Protein AF-A0A5Z6NAX8-F1 (afdb_monomer)

Radius of gyration: 24.01 Å; Cα contacts (8 Å, |Δi|>4): 65; chains: 1; bounding box: 66×55×48 Å

Foldseek 3Di:
DDDDDDDPPPVPPPPPPVPPDADAAEEEDDDDVPDDDDDDDDDGDDPHDYHYDYDDDPPDDDADDDPDPPDWDWDDDPPDPGIDTRD

Sequence (87 aa):
MKFKSIAKTVFLFALLTSAGFATGKNVNVEFDKGQNSARYSGVIKGYDYDTYNFQARKGQKVHVSISNEGADTYLFGPGISDSVDLS

Secondary structure (DSSP, 8-state):
-------------------------EEE--PPTT-S---------TT---EEE----TT-------S-TTS--EE--TT-SS-EE--

pLDDT: mean 85.38, std 18.46, range [38.94, 98.19]

Organism: Salmonella typhimurium (NCBI:txid90371)

Mean predicted aligned error: 10.41 Å

Solvent-accessible surface area (backbone atoms only — not comparable to full-atom values): 6463 Å² total; per-residue (Å²): 134,91,82,79,87,86,77,92,74,79,81,73,77,70,80,78,71,72,79,76,70,58,77,40,57,80,41,77,65,68,53,57,92,94,53,94,64,72,86,86,84,87,84,71,59,94,78,30,51,71,45,75,48,72,89,81,60,93,87,69,85,85,85,70,87,73,96,48,93,91,57,85,43,75,47,71,53,94,94,50,96,69,69,43,82,57,114

Structure (mmCIF, N/CA/C/O backbone):
data_AF-A0A5Z6NAX8-F1
#
_entry.id   AF-A0A5Z6NAX8-F1
#
loop_
_atom_site.group_PDB
_atom_site.id
_atom_site.type_symbol
_atom_site.label_atom_id
_atom_site.label_alt_id
_atom_site.label_comp_id
_atom_site.label_asym_id
_atom_site.label_entity_id
_atom_site.label_seq_id
_atom_site.pdbx_PDB_ins_code
_atom_site.Cartn_x
_atom_site.Cartn_y
_atom_site.Cartn_z
_atom_s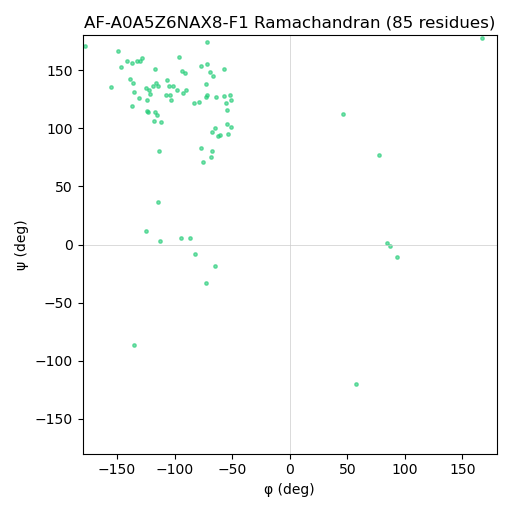ite.occupancy
_atom_site.B_iso_or_equiv
_atom_site.auth_seq_id
_atom_site.auth_comp_id
_atom_site.auth_asym_id
_atom_site.auth_atom_id
_atom_site.pdbx_PDB_model_num
ATOM 1 N N . MET A 1 1 ? 50.731 -43.063 -33.108 1.00 38.94 1 MET A N 1
ATOM 2 C CA . MET A 1 1 ? 51.296 -42.155 -32.085 1.00 38.94 1 MET A CA 1
ATOM 3 C C . MET A 1 1 ? 50.136 -41.580 -31.283 1.00 38.94 1 MET A C 1
ATOM 5 O O . MET A 1 1 ? 49.184 -41.107 -31.886 1.00 38.94 1 MET A O 1
ATOM 9 N N . LYS A 1 2 ? 50.142 -41.754 -29.957 1.00 42.53 2 LYS A N 1
ATOM 10 C CA . LYS A 1 2 ? 49.050 -41.380 -29.044 1.00 42.53 2 LYS A CA 1
ATOM 11 C C . LYS A 1 2 ? 49.097 -39.871 -28.771 1.00 42.53 2 LYS A C 1
ATOM 13 O O . LYS A 1 2 ? 50.093 -39.422 -28.217 1.00 42.53 2 LYS A O 1
ATOM 18 N N . PHE A 1 3 ? 48.023 -39.135 -29.050 1.00 48.44 3 PHE A N 1
ATOM 19 C CA . PHE A 1 3 ? 47.774 -37.833 -28.421 1.00 48.44 3 PHE A CA 1
ATOM 20 C C . PHE A 1 3 ? 46.562 -37.969 -27.502 1.00 48.44 3 PHE A C 1
ATOM 22 O O . PHE A 1 3 ? 45.429 -38.145 -27.938 1.00 48.44 3 PHE A O 1
ATOM 29 N N . LYS A 1 4 ? 46.850 -38.005 -26.200 1.00 46.00 4 LYS A N 1
ATOM 30 C CA . LYS A 1 4 ? 45.863 -38.012 -25.124 1.00 46.00 4 LYS A CA 1
ATOM 31 C C . LYS A 1 4 ? 45.234 -36.619 -25.007 1.00 46.00 4 LYS A C 1
ATOM 33 O O . LYS A 1 4 ? 45.966 -35.642 -24.997 1.00 46.00 4 LYS A O 1
ATOM 38 N N . SER A 1 5 ? 43.912 -36.609 -24.818 1.00 51.56 5 SER A N 1
ATOM 39 C CA . SER A 1 5 ? 43.154 -35.755 -23.889 1.00 51.56 5 SER A CA 1
ATOM 40 C C . SER A 1 5 ? 43.496 -34.265 -23.853 1.00 51.56 5 SER A C 1
ATOM 42 O O . SER A 1 5 ? 44.490 -33.919 -23.237 1.00 51.56 5 SER A O 1
ATOM 44 N N . ILE A 1 6 ? 42.580 -33.401 -24.307 1.00 55.75 6 ILE A N 1
ATOM 45 C CA . ILE A 1 6 ? 42.229 -32.144 -23.620 1.00 55.75 6 ILE A CA 1
ATOM 46 C C . ILE A 1 6 ? 40.797 -31.740 -24.024 1.00 55.75 6 ILE A C 1
ATOM 48 O O . ILE A 1 6 ? 40.436 -31.764 -25.194 1.00 55.75 6 ILE A O 1
ATOM 52 N N . ALA A 1 7 ? 40.029 -31.344 -23.007 1.00 49.66 7 ALA A N 1
ATOM 53 C CA . ALA A 1 7 ? 38.827 -30.511 -23.058 1.00 49.66 7 ALA A CA 1
ATOM 54 C C . ALA A 1 7 ? 37.500 -31.142 -23.521 1.00 49.66 7 ALA A C 1
ATOM 56 O O . ALA A 1 7 ? 36.935 -30.831 -24.566 1.00 49.66 7 ALA A O 1
ATOM 57 N N . LYS A 1 8 ? 36.900 -31.900 -22.593 1.00 51.41 8 LYS A N 1
ATOM 58 C CA . LYS A 1 8 ? 35.471 -31.745 -22.288 1.00 51.41 8 LYS A CA 1
ATOM 59 C C . LYS A 1 8 ? 35.189 -30.257 -22.023 1.00 51.41 8 LYS A C 1
ATOM 61 O O . LYS A 1 8 ? 35.450 -29.796 -20.916 1.00 51.41 8 LYS A O 1
ATOM 66 N N . THR A 1 9 ? 34.629 -29.531 -22.980 1.00 55.12 9 THR A N 1
ATOM 67 C CA . THR A 1 9 ? 34.006 -28.233 -22.691 1.00 55.12 9 THR A CA 1
ATOM 68 C C . THR A 1 9 ? 32.518 -28.374 -22.940 1.00 55.12 9 THR A C 1
ATOM 70 O O . THR A 1 9 ? 31.996 -28.034 -23.996 1.00 55.12 9 THR A O 1
ATOM 73 N N . VAL A 1 10 ? 31.835 -28.944 -21.948 1.00 59.41 10 VAL A N 1
ATOM 74 C CA . VAL A 1 10 ? 30.396 -28.747 -21.793 1.00 59.41 10 VAL A CA 1
ATOM 75 C C . VAL A 1 10 ? 30.236 -27.261 -21.490 1.00 59.41 10 VAL A C 1
ATOM 77 O O . VAL A 1 10 ? 30.505 -26.822 -20.376 1.00 59.41 10 VAL A O 1
ATOM 80 N N . PHE A 1 11 ? 29.870 -26.471 -22.495 1.00 55.50 11 PHE A N 1
ATOM 81 C CA . PHE A 1 11 ? 29.472 -25.081 -22.303 1.00 55.50 11 PHE A CA 1
ATOM 82 C C . PHE A 1 11 ? 28.062 -25.088 -21.700 1.00 55.50 11 PHE A C 1
ATOM 84 O O . PHE A 1 11 ? 27.069 -24.824 -22.372 1.00 55.50 11 PHE A O 1
ATOM 91 N N . LEU A 1 12 ? 27.964 -25.495 -20.431 1.00 52.69 12 LEU A N 1
ATOM 92 C CA . LEU A 1 12 ? 26.753 -25.337 -19.642 1.00 52.69 12 LEU A CA 1
ATOM 93 C C . LEU A 1 12 ? 26.710 -23.868 -19.227 1.00 52.69 12 LEU A C 1
ATOM 95 O O . LEU A 1 12 ? 27.172 -23.495 -18.150 1.00 52.69 12 LEU A O 1
ATOM 99 N N . PHE A 1 13 ? 26.203 -23.022 -20.121 1.00 52.94 13 PHE A N 1
ATOM 100 C CA . PHE A 1 13 ? 25.744 -21.687 -19.763 1.00 52.94 13 PHE A CA 1
ATOM 101 C C . PHE A 1 13 ? 24.507 -21.899 -18.885 1.00 52.94 13 PHE A C 1
ATOM 103 O O . PHE A 1 13 ? 23.373 -21.915 -19.359 1.00 52.94 13 PHE A O 1
ATOM 110 N N . ALA A 1 14 ? 24.736 -22.205 -17.606 1.00 58.94 14 ALA A N 1
ATOM 111 C CA . ALA A 1 14 ? 23.688 -22.149 -16.611 1.00 58.94 14 ALA A CA 1
ATOM 112 C C . ALA A 1 14 ? 23.116 -20.738 -16.716 1.00 58.94 14 ALA A C 1
ATOM 114 O O . ALA A 1 14 ? 23.849 -19.765 -16.527 1.00 58.94 14 ALA A O 1
ATOM 115 N N . LEU A 1 15 ? 21.843 -20.637 -17.104 1.00 55.44 15 LEU A N 1
ATOM 116 C CA . LEU A 1 15 ? 21.083 -19.411 -16.971 1.00 55.44 15 LEU A CA 1
ATOM 117 C C . LEU A 1 15 ? 21.192 -18.994 -15.502 1.00 55.44 15 LEU A C 1
ATOM 119 O O . LEU A 1 15 ? 20.427 -19.450 -14.657 1.00 55.44 15 LEU A O 1
ATOM 123 N N . LEU A 1 16 ? 22.149 -18.121 -15.190 1.00 53.75 16 LEU A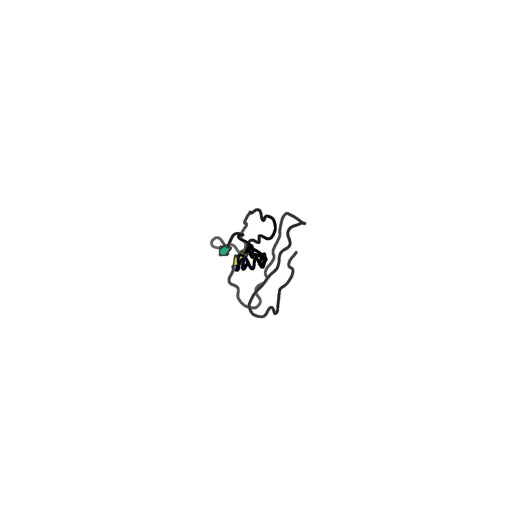 N 1
ATOM 124 C CA . LEU A 1 16 ? 22.036 -17.224 -14.059 1.00 53.75 16 LEU A CA 1
ATOM 125 C C . LEU A 1 16 ? 20.921 -16.252 -14.445 1.00 53.75 16 LEU A C 1
ATOM 127 O O . LEU A 1 16 ? 21.167 -15.116 -14.839 1.00 53.75 16 LEU A O 1
ATOM 131 N N . THR A 1 17 ? 19.674 -16.718 -14.388 1.00 62.78 17 THR A N 1
ATOM 132 C CA . THR A 1 17 ? 18.544 -15.826 -14.183 1.00 62.78 17 THR A CA 1
ATOM 133 C C . THR A 1 17 ? 18.812 -15.170 -12.842 1.00 62.78 17 THR A C 1
ATOM 135 O O . THR A 1 17 ? 18.546 -15.757 -11.794 1.00 62.78 17 THR A O 1
ATOM 138 N N . SER A 1 18 ? 19.427 -13.988 -12.863 1.00 56.09 18 SER A N 1
ATOM 139 C CA . SER A 1 18 ? 19.404 -13.091 -11.722 1.00 56.09 18 SER A CA 1
ATOM 140 C C . SER A 1 18 ? 17.929 -12.892 -11.402 1.00 56.09 18 SER A C 1
ATOM 142 O O . SER A 1 18 ? 17.227 -12.216 -12.155 1.00 56.09 18 SER A O 1
ATOM 144 N N . ALA A 1 19 ? 17.433 -13.550 -10.355 1.00 60.09 19 ALA A N 1
ATOM 145 C CA . ALA A 1 19 ? 16.146 -13.207 -9.789 1.00 60.09 19 ALA A CA 1
ATOM 146 C C . ALA A 1 19 ? 16.307 -11.767 -9.297 1.00 60.09 19 ALA A C 1
ATOM 148 O O . ALA A 1 19 ? 16.890 -11.519 -8.244 1.00 60.09 19 ALA A O 1
ATOM 149 N N . GLY A 1 20 ? 15.935 -10.810 -10.147 1.00 59.50 20 GLY A N 1
ATOM 150 C CA . GLY A 1 20 ? 15.864 -9.413 -9.776 1.00 59.50 20 GLY A CA 1
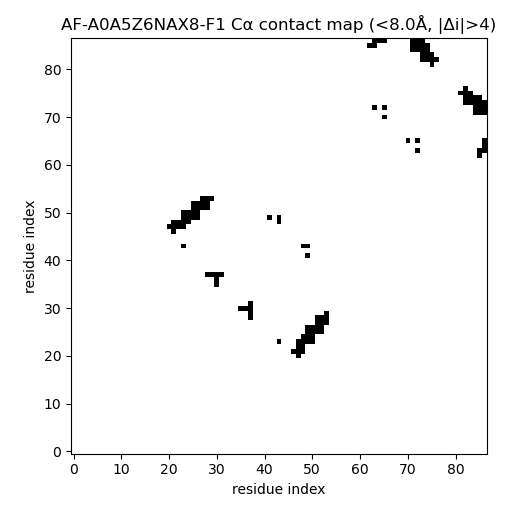ATOM 151 C C . GLY A 1 20 ? 14.725 -9.313 -8.784 1.00 59.50 20 GLY A C 1
ATOM 152 O O . GLY A 1 20 ? 13.564 -9.326 -9.180 1.00 59.50 20 GLY A O 1
ATOM 153 N N . PHE A 1 21 ? 15.049 -9.327 -7.497 1.00 62.62 21 PHE A N 1
ATOM 154 C CA . PHE A 1 21 ? 14.064 -9.028 -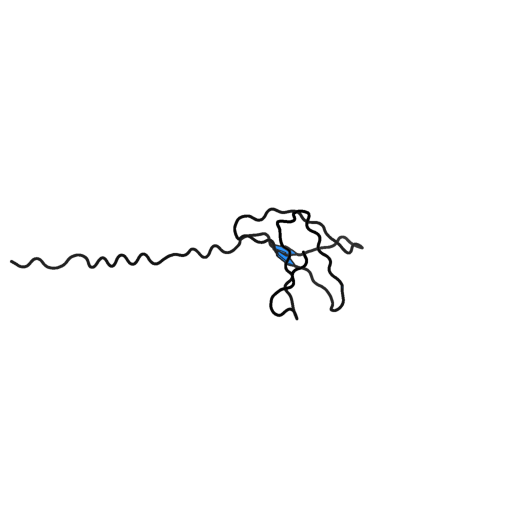6.475 1.00 62.62 21 PHE A CA 1
ATOM 155 C C . PHE A 1 21 ? 13.636 -7.576 -6.675 1.00 62.62 21 PHE A C 1
ATOM 157 O O . PHE A 1 21 ? 14.488 -6.692 -6.768 1.00 62.62 21 PHE A O 1
ATOM 164 N N . ALA A 1 22 ? 12.329 -7.352 -6.773 1.00 73.00 22 ALA A N 1
ATOM 165 C CA . ALA A 1 22 ? 11.751 -6.019 -6.758 1.00 73.00 22 ALA A CA 1
ATOM 166 C C . ALA A 1 22 ? 12.284 -5.254 -5.537 1.00 73.00 22 ALA A C 1
ATOM 168 O O . ALA A 1 22 ? 12.187 -5.733 -4.406 1.00 73.00 22 ALA A O 1
ATOM 169 N N . THR A 1 23 ? 12.879 -4.086 -5.767 1.00 77.00 23 THR A N 1
ATOM 170 C CA . THR A 1 23 ? 13.573 -3.287 -4.747 1.00 77.00 23 THR A CA 1
ATOM 171 C C . THR A 1 23 ? 12.869 -1.954 -4.491 1.00 77.00 23 THR A C 1
ATOM 173 O O . THR A 1 23 ? 13.515 -0.926 -4.276 1.00 77.00 23 THR A O 1
ATOM 176 N N 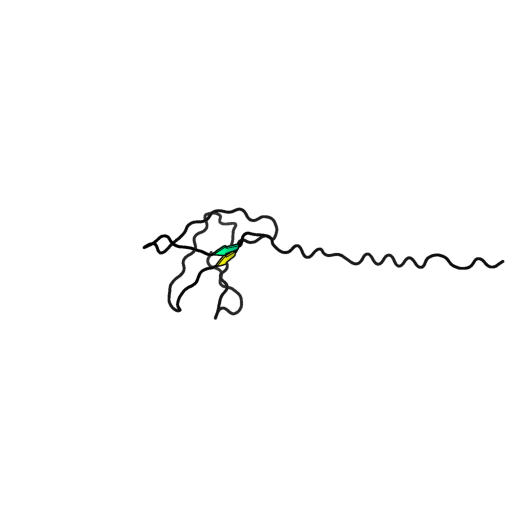. GLY A 1 24 ? 11.536 -1.941 -4.525 1.00 87.00 24 GLY A N 1
ATOM 177 C CA . GLY A 1 24 ? 10.782 -0.742 -4.168 1.00 87.00 24 GLY A CA 1
ATOM 178 C C . GLY A 1 24 ? 10.815 -0.458 -2.665 1.00 87.00 24 GLY A C 1
ATOM 179 O O . GLY A 1 24 ? 11.378 -1.207 -1.859 1.00 87.00 24 GLY A O 1
ATOM 180 N N . LYS A 1 25 ? 10.248 0.680 -2.269 1.00 94.44 25 LYS A N 1
ATOM 181 C CA . LYS A 1 25 ? 10.310 1.132 -0.875 1.00 94.44 25 LYS A CA 1
ATOM 182 C C . LYS A 1 25 ? 9.425 0.276 0.029 1.00 94.44 25 LYS A C 1
ATOM 184 O O . LYS A 1 25 ? 8.407 -0.262 -0.397 1.00 94.44 25 LYS A O 1
ATOM 189 N N . ASN A 1 26 ? 9.767 0.233 1.310 1.00 96.38 26 ASN A N 1
ATOM 190 C CA . ASN A 1 26 ? 8.939 -0.374 2.343 1.00 96.38 26 ASN A CA 1
ATOM 191 C C . ASN A 1 26 ? 8.659 0.673 3.424 1.00 96.38 26 ASN A C 1
ATOM 193 O O . ASN A 1 26 ? 9.582 1.163 4.072 1.00 96.38 26 ASN A O 1
ATOM 197 N N . VAL A 1 27 ? 7.396 1.072 3.553 1.00 97.75 27 VAL A N 1
ATOM 198 C CA . VAL A 1 27 ? 6.959 2.175 4.411 1.00 97.75 27 VAL A CA 1
ATOM 199 C C . VAL A 1 27 ? 5.954 1.646 5.417 1.00 97.75 27 VAL A C 1
ATOM 201 O O . VAL A 1 27 ? 4.967 1.020 5.042 1.00 97.75 27 VAL A O 1
ATOM 204 N N . ASN A 1 28 ? 6.169 1.942 6.695 1.00 98.19 28 ASN A N 1
ATOM 205 C CA . ASN A 1 28 ? 5.121 1.811 7.699 1.00 98.19 28 ASN A CA 1
ATOM 206 C C . ASN A 1 28 ? 4.268 3.077 7.658 1.00 98.19 28 ASN A C 1
ATOM 208 O O . ASN A 1 28 ? 4.784 4.184 7.799 1.00 98.19 28 ASN A O 1
ATOM 212 N N . VAL A 1 29 ? 2.975 2.910 7.408 1.00 98.06 29 VAL A N 1
ATOM 213 C CA . VAL A 1 29 ? 2.031 4.017 7.324 1.00 98.06 29 VAL A CA 1
ATOM 214 C C . VAL A 1 29 ? 1.780 4.561 8.720 1.00 98.06 29 VAL A C 1
ATOM 216 O O . VAL A 1 29 ? 1.388 3.830 9.629 1.00 98.06 29 VAL A O 1
ATOM 219 N N . GLU A 1 30 ? 1.955 5.867 8.855 1.00 97.38 30 GLU A N 1
ATOM 220 C CA . GLU A 1 30 ? 1.688 6.612 10.076 1.00 97.38 30 GLU A CA 1
ATOM 221 C C . GLU A 1 30 ? 0.716 7.741 9.756 1.00 97.38 30 GLU A C 1
ATOM 223 O O . GLU A 1 30 ? 0.862 8.442 8.754 1.00 97.38 30 GLU A O 1
ATOM 228 N N . PHE A 1 31 ? -0.296 7.901 10.606 1.00 97.12 31 PHE A N 1
ATOM 229 C CA . PHE A 1 31 ? -1.223 9.020 10.531 1.00 97.12 31 PHE A CA 1
ATOM 230 C C . PHE A 1 31 ? -0.849 10.045 11.589 1.00 97.12 31 PHE A C 1
ATOM 232 O O . PHE A 1 31 ? -0.613 9.693 12.749 1.00 97.12 31 PHE A O 1
ATOM 239 N N . ASP A 1 32 ? -0.866 11.317 11.201 1.00 96.69 32 ASP A N 1
ATOM 240 C CA . ASP A 1 32 ? -0.742 12.407 12.157 1.00 96.69 32 ASP A CA 1
ATOM 241 C C . ASP A 1 32 ? -1.838 12.309 13.223 1.00 96.69 32 ASP A C 1
ATOM 243 O O . ASP A 1 32 ? -2.947 11.814 12.990 1.00 96.69 32 ASP A O 1
ATOM 247 N N . LYS A 1 33 ? -1.542 12.799 14.429 1.00 96.44 33 LYS A N 1
ATOM 248 C CA . LYS A 1 33 ? -2.466 12.702 15.562 1.00 96.44 33 LYS A CA 1
ATOM 249 C C . LYS A 1 33 ? -3.829 13.316 15.212 1.00 96.44 33 LYS A C 1
ATOM 251 O O . LYS A 1 33 ? -3.933 14.505 14.927 1.00 96.44 33 LYS A O 1
ATOM 256 N N . GLY A 1 34 ? -4.879 12.499 15.310 1.00 96.62 34 GLY A N 1
ATOM 257 C CA . GLY A 1 34 ? -6.258 12.898 15.008 1.00 96.62 34 GLY A CA 1
ATOM 258 C C . GLY A 1 34 ? -6.660 12.756 13.536 1.00 96.62 34 GLY A C 1
ATOM 259 O O . GLY A 1 34 ? -7.816 13.016 13.217 1.00 96.62 34 GLY A O 1
ATOM 260 N N . GLN A 1 35 ? -5.750 12.320 12.662 1.00 97.81 35 GLN A N 1
ATOM 261 C CA . GLN A 1 35 ? -6.027 12.037 11.255 1.00 97.81 35 GLN A CA 1
ATOM 262 C C . GLN A 1 35 ? -6.308 10.547 11.024 1.00 97.81 35 GLN A C 1
ATOM 264 O O . GLN A 1 35 ? -5.971 9.685 11.837 1.00 97.81 35 GLN A O 1
ATOM 269 N N . ASN A 1 36 ? -6.943 10.245 9.892 1.00 97.31 36 ASN A N 1
ATOM 270 C CA . ASN A 1 36 ? -7.297 8.890 9.454 1.00 97.31 36 ASN A CA 1
ATOM 271 C C . ASN A 1 36 ? -6.761 8.556 8.050 1.00 97.31 36 ASN A C 1
ATOM 273 O O . ASN A 1 36 ? -7.172 7.563 7.453 1.00 97.31 36 ASN A O 1
ATOM 277 N N . SER A 1 37 ? -5.873 9.398 7.522 1.00 97.50 37 SER A N 1
ATOM 278 C CA . SER A 1 37 ? -5.267 9.259 6.203 1.00 97.50 37 SER A CA 1
ATOM 279 C C . SER A 1 37 ? -3.841 9.793 6.222 1.00 97.50 37 SER A C 1
ATOM 281 O O . SER A 1 37 ? -3.540 10.723 6.970 1.00 97.50 37 SER A O 1
ATOM 283 N N . ALA A 1 38 ? -2.997 9.258 5.346 1.00 97.81 38 ALA A N 1
ATOM 284 C CA . ALA A 1 38 ? -1.673 9.786 5.044 1.00 97.81 38 ALA A CA 1
ATOM 285 C C . ALA A 1 38 ? -1.480 9.850 3.531 1.00 97.81 38 ALA A C 1
ATOM 287 O O . ALA A 1 38 ? -2.147 9.142 2.774 1.00 97.81 38 ALA A O 1
ATOM 288 N N . ARG A 1 39 ? -0.552 10.703 3.096 1.00 98.06 39 ARG A N 1
ATOM 289 C CA . ARG A 1 39 ? -0.202 10.866 1.688 1.00 98.06 39 ARG A CA 1
ATOM 290 C C . ARG A 1 39 ? 1.276 10.588 1.490 1.00 98.06 39 ARG A C 1
ATOM 292 O O . ARG A 1 39 ? 2.117 11.140 2.191 1.00 98.06 39 ARG A O 1
ATOM 299 N N . TYR A 1 40 ? 1.572 9.793 0.473 1.00 97.56 40 TYR A N 1
ATOM 300 C CA . TYR A 1 40 ? 2.929 9.460 0.071 1.00 97.56 40 TYR A CA 1
ATOM 301 C C . TYR A 1 40 ? 3.111 9.721 -1.421 1.00 97.56 40 TYR A C 1
ATOM 303 O O . TYR A 1 40 ? 2.144 9.817 -2.177 1.00 97.56 40 TYR A O 1
ATOM 311 N N . SER A 1 41 ? 4.365 9.846 -1.843 1.00 96.56 41 SER A N 1
ATOM 312 C CA . SER A 1 41 ? 4.751 9.905 -3.251 1.00 96.56 41 SER A CA 1
ATOM 313 C C . SER A 1 41 ? 5.879 8.910 -3.521 1.00 96.56 41 SER A C 1
ATOM 315 O O . SER A 1 41 ? 6.556 8.437 -2.602 1.00 96.56 41 SER A O 1
ATOM 317 N N . GLY A 1 42 ? 6.041 8.517 -4.778 1.00 94.75 42 GLY A N 1
ATOM 318 C CA . GLY A 1 42 ? 7.067 7.569 -5.192 1.00 94.75 42 GLY A CA 1
ATOM 319 C C . GLY A 1 42 ? 7.053 7.334 -6.689 1.00 94.75 42 GLY A C 1
ATOM 320 O O . GLY A 1 42 ? 6.147 7.782 -7.388 1.00 94.75 42 GLY A O 1
ATOM 321 N N . VAL A 1 43 ? 8.079 6.629 -7.157 1.00 95.00 43 VAL A N 1
ATOM 322 C CA . VAL A 1 43 ? 8.223 6.189 -8.542 1.00 95.00 43 VAL A CA 1
ATOM 323 C C . VAL A 1 43 ? 8.720 4.752 -8.505 1.00 95.00 43 VAL A C 1
ATOM 325 O O . VAL A 1 43 ? 9.809 4.500 -7.994 1.00 95.00 43 VAL A O 1
ATOM 328 N N . ILE A 1 44 ? 7.936 3.839 -9.067 1.00 93.88 44 ILE A N 1
ATOM 329 C CA . ILE A 1 44 ? 8.329 2.446 -9.295 1.00 93.88 44 ILE A CA 1
ATOM 330 C C . ILE A 1 44 ? 8.903 2.300 -10.710 1.00 93.88 44 ILE A C 1
ATOM 332 O O . ILE A 1 44 ? 8.538 3.059 -11.613 1.00 93.88 44 ILE A O 1
ATOM 336 N N . LYS A 1 45 ? 9.839 1.369 -10.916 1.00 93.38 45 LYS A N 1
ATOM 337 C CA . LYS A 1 45 ? 10.497 1.139 -12.212 1.00 93.38 45 LYS A CA 1
ATOM 338 C C . LYS A 1 45 ? 10.588 -0.351 -12.511 1.00 93.38 45 LYS A C 1
ATOM 340 O O . LYS A 1 45 ? 10.952 -1.137 -11.646 1.00 93.38 45 LYS A O 1
ATOM 345 N N . GLY A 1 46 ? 10.346 -0.730 -13.765 1.00 92.19 46 GLY A N 1
ATOM 346 C CA . GLY A 1 46 ? 10.444 -2.128 -14.183 1.00 92.19 46 GLY A CA 1
ATOM 347 C C . GLY A 1 46 ? 9.516 -3.020 -13.358 1.00 92.19 46 GLY A C 1
ATOM 348 O O . GLY A 1 46 ? 8.311 -2.805 -13.365 1.00 92.19 46 GLY A O 1
ATOM 349 N N . TYR A 1 47 ? 10.094 -3.993 -12.653 1.00 91.38 47 TYR A N 1
ATOM 350 C CA . TYR A 1 47 ? 9.369 -4.941 -11.799 1.00 91.38 47 TYR A CA 1
ATOM 351 C C . TYR A 1 47 ? 9.308 -4.520 -10.321 1.00 91.38 47 TYR A C 1
ATOM 353 O O . TYR A 1 47 ? 8.840 -5.295 -9.488 1.00 91.38 47 TYR A O 1
ATOM 361 N N . ASP A 1 48 ? 9.801 -3.328 -9.976 1.00 94.62 48 ASP A N 1
ATOM 362 C CA . ASP A 1 48 ? 9.761 -2.838 -8.600 1.00 94.62 48 ASP A CA 1
ATOM 363 C C . ASP A 1 48 ? 8.331 -2.520 -8.155 1.00 94.62 48 ASP A C 1
ATOM 365 O O . ASP A 1 48 ? 7.507 -2.045 -8.937 1.00 94.62 48 ASP A O 1
ATOM 369 N N . TYR A 1 49 ? 8.066 -2.709 -6.863 1.00 95.44 49 TYR A N 1
ATOM 370 C CA . TYR A 1 49 ? 6.824 -2.298 -6.221 1.00 95.44 49 TYR A CA 1
ATOM 371 C C . TYR A 1 49 ? 7.098 -1.689 -4.848 1.00 95.44 49 TYR A C 1
ATOM 373 O O . TYR A 1 49 ? 7.953 -2.154 -4.093 1.00 95.44 49 TYR A O 1
ATOM 381 N N . ASP A 1 50 ? 6.335 -0.656 -4.514 1.00 97.25 50 ASP A N 1
ATOM 382 C CA . ASP A 1 50 ? 6.377 -0.013 -3.207 1.00 97.25 50 ASP A CA 1
ATOM 383 C C . ASP A 1 50 ? 5.376 -0.692 -2.260 1.00 97.25 50 ASP A C 1
ATOM 385 O O . ASP A 1 50 ? 4.216 -0.893 -2.610 1.00 97.25 50 ASP A O 1
ATOM 389 N N . THR A 1 51 ? 5.802 -1.014 -1.040 1.00 97.44 51 THR A N 1
ATOM 390 C CA . THR A 1 51 ? 4.950 -1.615 -0.003 1.00 97.44 51 THR A CA 1
ATOM 391 C C . THR A 1 51 ? 4.637 -0.601 1.090 1.00 97.44 51 THR A C 1
ATOM 393 O O . THR A 1 51 ? 5.548 -0.013 1.675 1.00 97.44 51 THR A O 1
ATOM 396 N N . TYR A 1 52 ? 3.352 -0.441 1.409 1.00 97.94 52 TYR A N 1
ATOM 397 C CA . TYR A 1 52 ? 2.868 0.410 2.495 1.00 97.94 52 TYR A CA 1
ATOM 398 C C . TYR A 1 52 ? 2.129 -0.434 3.534 1.00 97.94 52 TYR A C 1
ATOM 400 O O . TYR A 1 52 ? 1.010 -0.887 3.306 1.00 97.94 52 TYR A O 1
ATOM 408 N N . ASN A 1 53 ? 2.763 -0.651 4.681 1.00 98.06 53 ASN A N 1
ATOM 409 C CA . ASN A 1 53 ? 2.256 -1.501 5.749 1.00 98.06 53 ASN A CA 1
ATOM 410 C C . ASN A 1 53 ? 1.462 -0.675 6.758 1.00 98.06 53 ASN A C 1
ATOM 412 O O . ASN A 1 53 ? 1.958 0.324 7.272 1.00 98.06 53 ASN A O 1
ATOM 416 N N . PHE A 1 54 ? 0.254 -1.112 7.098 1.00 97.88 54 PHE A N 1
ATOM 417 C CA . PHE A 1 54 ? -0.562 -0.487 8.136 1.00 97.88 54 PHE A CA 1
ATOM 418 C C . PHE A 1 54 ? -1.216 -1.551 9.012 1.00 97.88 54 PHE A C 1
ATOM 420 O O . PHE A 1 54 ? -1.420 -2.691 8.597 1.00 97.88 54 PHE A O 1
ATOM 427 N N . GLN A 1 55 ? -1.566 -1.169 10.238 1.00 96.94 55 GLN A N 1
ATOM 428 C CA . GLN A 1 55 ? -2.352 -2.010 11.133 1.00 96.94 55 GLN A CA 1
ATOM 429 C C . GLN A 1 55 ? -3.782 -1.489 11.207 1.00 96.94 55 GLN A C 1
ATOM 431 O O . GLN A 1 55 ? -4.018 -0.291 11.355 1.00 96.94 55 GLN A O 1
ATOM 436 N N . ALA A 1 56 ? -4.739 -2.407 11.141 1.00 97.06 56 ALA A N 1
ATOM 437 C CA . ALA A 1 56 ? -6.155 -2.107 11.260 1.00 97.06 56 ALA A CA 1
ATOM 438 C C . ALA A 1 56 ? -6.868 -3.205 12.053 1.00 97.06 56 ALA A C 1
ATOM 440 O O . ALA A 1 56 ? -6.410 -4.343 12.160 1.00 97.06 56 ALA A O 1
ATOM 441 N N . ARG A 1 57 ? -8.023 -2.860 12.611 1.00 97.50 57 ARG A N 1
ATOM 442 C CA . ARG A 1 57 ? -8.961 -3.786 13.242 1.00 97.50 57 ARG A CA 1
ATOM 443 C C . ARG A 1 57 ? -9.959 -4.282 12.204 1.00 97.50 57 ARG A C 1
ATOM 445 O O . ARG A 1 57 ? -10.374 -3.538 11.313 1.00 97.50 57 ARG A O 1
ATOM 452 N N . LYS A 1 58 ? -10.414 -5.525 12.371 1.00 97.25 58 LYS A N 1
ATOM 453 C CA . LYS A 1 58 ? -11.478 -6.108 11.545 1.00 97.25 58 LYS A CA 1
ATOM 454 C C . LYS A 1 58 ? -12.702 -5.181 11.514 1.00 97.25 58 LYS A C 1
ATOM 456 O O . LYS A 1 58 ? -13.191 -4.770 12.563 1.00 97.25 58 LYS A O 1
ATOM 461 N N . GLY A 1 59 ? -13.191 -4.879 10.311 1.00 96.81 59 GLY A N 1
ATOM 462 C CA . GLY A 1 59 ? -14.349 -4.009 10.079 1.00 96.81 59 GLY A CA 1
ATOM 463 C C . GLY A 1 59 ? -14.018 -2.531 9.843 1.00 96.81 59 GLY A C 1
ATOM 464 O O . GLY A 1 59 ? -14.900 -1.790 9.410 1.00 96.81 59 GLY A O 1
ATOM 465 N N . GLN A 1 60 ? -12.775 -2.088 10.067 1.00 98.00 60 GLN A N 1
ATOM 466 C CA . GLN A 1 60 ? -12.340 -0.774 9.586 1.00 98.00 60 GLN A CA 1
ATOM 467 C C . GLN A 1 60 ? -12.296 -0.761 8.054 1.00 98.00 60 GLN A C 1
ATOM 469 O O . GLN A 1 60 ? -11.982 -1.769 7.422 1.00 98.00 60 GLN A O 1
ATOM 474 N N . LYS A 1 61 ? -12.635 0.387 7.462 1.00 96.88 61 LYS A N 1
ATOM 475 C CA . LYS A 1 61 ? -12.667 0.572 6.010 1.00 96.88 61 LYS A CA 1
ATOM 476 C C . LYS A 1 61 ? -11.375 1.230 5.549 1.00 96.88 61 LYS A C 1
ATOM 478 O O . LYS A 1 61 ? -10.959 2.224 6.138 1.00 96.88 61 LYS A O 1
ATOM 483 N N . VAL A 1 62 ? -10.784 0.683 4.495 1.00 97.12 62 VAL A N 1
ATOM 484 C CA . VAL A 1 62 ? -9.635 1.263 3.801 1.00 97.12 62 VAL A CA 1
ATOM 485 C C . VAL A 1 62 ? -10.104 1.840 2.469 1.00 97.12 62 VAL A C 1
ATOM 487 O O . VAL A 1 62 ? -10.973 1.267 1.814 1.00 97.12 62 VAL A O 1
ATOM 490 N N . HIS A 1 63 ? -9.550 2.987 2.096 1.00 97.38 63 HIS A N 1
ATOM 491 C CA . HIS A 1 63 ? -9.707 3.585 0.778 1.00 97.38 63 HIS A CA 1
ATOM 492 C C . HIS A 1 63 ? -8.330 4.054 0.316 1.00 97.38 63 HIS A C 1
ATOM 494 O O . HIS A 1 63 ? -7.617 4.707 1.081 1.00 97.38 63 HIS A O 1
ATOM 500 N N . VAL A 1 64 ? -7.961 3.697 -0.909 1.00 97.25 64 VAL A N 1
ATOM 501 C CA . VAL A 1 64 ? -6.699 4.080 -1.539 1.00 97.25 64 VAL A CA 1
ATOM 502 C C . VAL A 1 64 ? -7.043 4.880 -2.786 1.00 97.25 64 VAL A C 1
ATOM 504 O O . VAL A 1 64 ? -7.962 4.533 -3.516 1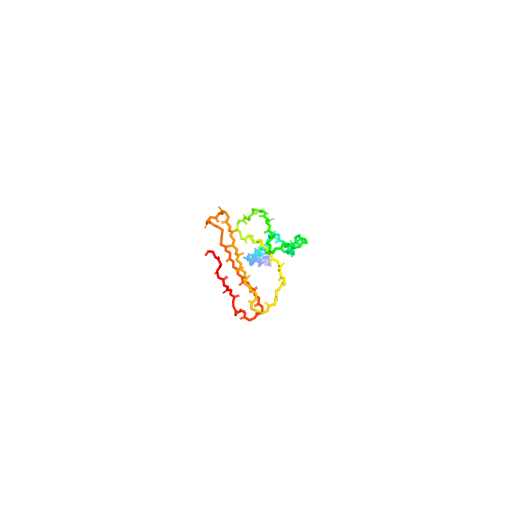.00 97.25 64 VAL A O 1
ATOM 507 N N . SER A 1 65 ? -6.331 5.982 -2.996 1.00 96.62 65 SER A N 1
ATOM 508 C CA . SER A 1 65 ? -6.443 6.793 -4.203 1.00 96.62 65 SER A CA 1
ATOM 509 C C . SER A 1 65 ? -5.040 7.057 -4.722 1.00 96.62 65 SER A C 1
ATOM 511 O O . SER A 1 65 ? -4.176 7.540 -3.982 1.00 96.62 65 SER A O 1
ATOM 513 N N . ILE A 1 66 ? -4.816 6.718 -5.989 1.00 96.75 66 ILE A N 1
ATOM 514 C CA . ILE A 1 66 ? -3.553 6.925 -6.687 1.00 96.75 66 ILE A CA 1
ATOM 515 C C . ILE A 1 66 ? -3.768 7.899 -7.842 1.00 96.75 66 ILE A C 1
ATOM 517 O O . ILE A 1 66 ? -4.782 7.868 -8.529 1.00 96.75 66 ILE A O 1
ATOM 521 N N . SER A 1 67 ? -2.823 8.817 -8.038 1.00 96.56 67 SER A N 1
ATOM 522 C CA . SER A 1 67 ? -2.952 9.863 -9.060 1.00 96.56 67 SER A CA 1
ATOM 523 C C . SER A 1 67 ? -2.564 9.407 -10.468 1.00 96.56 67 SER A C 1
ATOM 525 O O . SER A 1 67 ? -2.693 10.187 -11.405 1.00 96.56 67 SER A O 1
ATOM 527 N N . ASN A 1 68 ? -1.999 8.208 -10.611 1.00 95.25 68 ASN A N 1
ATOM 528 C CA . ASN A 1 68 ? -1.541 7.662 -11.882 1.00 95.25 68 ASN A CA 1
ATOM 529 C C . ASN A 1 68 ? -2.348 6.401 -12.194 1.00 95.25 68 ASN A C 1
ATOM 531 O O . ASN A 1 68 ? -2.199 5.410 -11.490 1.00 95.25 68 ASN A O 1
ATOM 535 N N . GLU A 1 69 ? -3.155 6.449 -13.252 1.00 92.81 69 GLU A N 1
ATOM 536 C CA . GLU A 1 69 ? -4.013 5.338 -13.691 1.00 92.81 69 GLU A CA 1
ATOM 537 C C . GLU A 1 69 ? -3.222 4.107 -14.164 1.00 92.81 69 GLU A C 1
ATOM 539 O O . GLU A 1 69 ? -3.769 3.017 -14.223 1.00 92.81 69 GLU A O 1
ATOM 544 N N . GLY A 1 70 ? -1.935 4.261 -14.499 1.00 94.06 70 GLY A N 1
ATOM 545 C CA . GLY A 1 70 ? -1.059 3.147 -14.878 1.00 94.06 70 GLY A CA 1
ATOM 546 C C . GLY A 1 70 ? -0.381 2.447 -13.698 1.00 94.06 70 GLY A C 1
ATOM 547 O O . GLY A 1 70 ? 0.514 1.634 -13.918 1.00 94.06 70 GLY A O 1
ATOM 548 N N . ALA A 1 71 ? -0.721 2.818 -12.463 1.00 94.88 71 ALA A N 1
ATOM 549 C CA . ALA A 1 71 ? -0.187 2.201 -11.260 1.00 94.88 71 ALA A CA 1
ATOM 550 C C . ALA A 1 71 ? -1.313 1.497 -10.500 1.00 94.88 71 ALA A C 1
ATOM 552 O O . ALA A 1 71 ? -2.174 2.154 -9.918 1.00 94.88 71 ALA A O 1
ATOM 55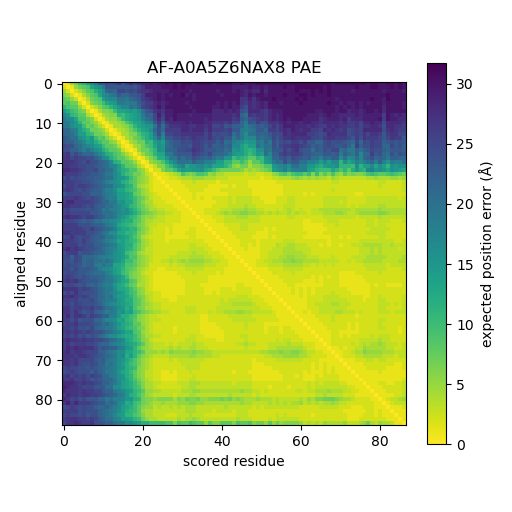3 N N . ASP A 1 72 ? -1.262 0.169 -10.475 1.00 95.81 72 ASP A N 1
ATOM 554 C CA . ASP A 1 72 ? -2.261 -0.640 -9.783 1.00 95.81 72 ASP A CA 1
ATOM 555 C C . ASP A 1 72 ? -2.036 -0.639 -8.267 1.00 95.81 72 ASP A C 1
ATOM 557 O O . ASP A 1 72 ? -0.906 -0.508 -7.775 1.00 95.81 72 ASP A O 1
ATOM 561 N N . THR A 1 73 ? -3.113 -0.844 -7.508 1.00 97.00 73 THR A N 1
ATOM 562 C CA . THR A 1 73 ? -3.043 -0.949 -6.048 1.00 97.00 73 THR A CA 1
ATOM 563 C C . THR A 1 73 ? -3.640 -2.260 -5.554 1.00 97.00 73 THR A C 1
ATOM 565 O O . THR A 1 73 ? -4.838 -2.491 -5.647 1.00 97.00 73 THR A O 1
ATOM 568 N N . TYR A 1 74 ? -2.797 -3.116 -4.974 1.00 97.69 74 TYR A N 1
ATOM 569 C CA . TYR A 1 74 ? -3.208 -4.415 -4.440 1.00 97.69 74 TYR A CA 1
ATOM 570 C C . TYR A 1 74 ? -3.041 -4.476 -2.924 1.00 97.69 74 TYR A C 1
ATOM 572 O O . TYR A 1 74 ? -2.017 -4.068 -2.370 1.00 97.69 74 TYR A O 1
ATOM 580 N N . LEU A 1 75 ? -4.047 -5.029 -2.249 1.00 98.00 75 LEU A N 1
ATOM 581 C CA . LEU A 1 75 ? -4.054 -5.254 -0.811 1.00 98.00 75 LEU A CA 1
ATOM 582 C C . LEU A 1 75 ? -3.817 -6.724 -0.478 1.00 98.00 75 LEU A C 1
ATOM 584 O O . LEU A 1 75 ? -4.548 -7.607 -0.923 1.00 98.00 75 LEU A O 1
ATOM 588 N N . PHE A 1 76 ? -2.850 -6.945 0.406 1.00 98.12 76 PHE A N 1
ATOM 589 C CA . PHE A 1 76 ? -2.539 -8.232 1.015 1.00 98.12 76 PHE A CA 1
ATOM 590 C C . PHE A 1 76 ? -2.767 -8.142 2.522 1.00 98.12 76 PHE A C 1
ATOM 592 O O . PHE A 1 76 ? -2.600 -7.080 3.127 1.00 98.12 76 PHE A O 1
ATOM 599 N N . GLY A 1 77 ? -3.122 -9.256 3.157 1.00 97.12 77 GLY A N 1
ATOM 600 C CA . GLY A 1 77 ? -3.228 -9.288 4.610 1.00 97.12 77 GLY A CA 1
ATOM 601 C C . GLY A 1 77 ? -3.945 -10.515 5.167 1.00 97.12 77 GLY A C 1
ATOM 602 O O . GLY A 1 77 ? -4.437 -11.359 4.418 1.00 97.12 77 GLY A O 1
ATOM 603 N N . PRO A 1 78 ? -4.029 -10.626 6.503 1.00 97.19 78 PRO A N 1
ATOM 604 C CA . PRO A 1 78 ? -4.710 -11.734 7.159 1.00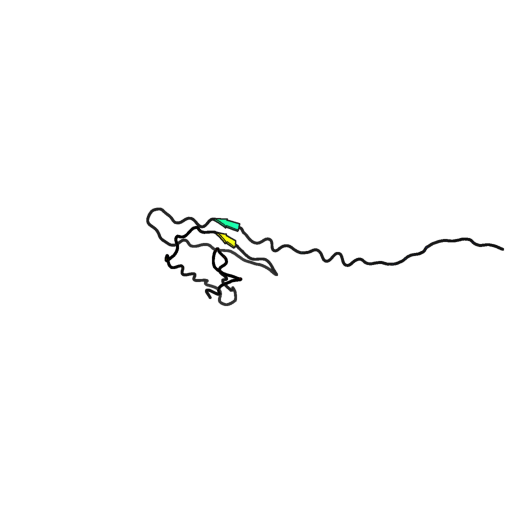 97.19 78 PRO A CA 1
ATOM 605 C C . PRO A 1 78 ? -6.172 -11.853 6.713 1.00 97.19 78 PRO A C 1
ATOM 607 O O . PRO A 1 78 ? -6.938 -10.894 6.794 1.00 97.19 78 PRO A O 1
ATOM 610 N N . GLY A 1 79 ? -6.571 -13.052 6.287 1.00 95.69 79 GLY A N 1
ATOM 611 C CA . GLY A 1 79 ? -7.928 -13.323 5.801 1.00 95.69 79 GLY A CA 1
ATOM 612 C C . GLY A 1 79 ? -8.166 -12.993 4.323 1.00 95.69 79 GLY A C 1
ATOM 613 O O . GLY A 1 79 ? -9.280 -13.205 3.852 1.00 95.69 79 GLY A O 1
ATOM 614 N N . ILE A 1 80 ? -7.148 -12.527 3.594 1.00 96.50 80 ILE A N 1
ATOM 615 C CA . ILE A 1 80 ? -7.140 -12.423 2.129 1.00 96.50 80 ILE A CA 1
ATOM 616 C C . ILE A 1 80 ? -6.297 -13.589 1.594 1.00 96.50 80 ILE A C 1
ATOM 618 O O . ILE A 1 80 ? -5.165 -13.776 2.032 1.00 96.50 80 ILE A O 1
ATOM 622 N N . SER A 1 81 ? -6.862 -14.414 0.706 1.00 94.62 81 SER A N 1
ATOM 623 C CA . SER A 1 81 ? -6.192 -15.631 0.211 1.00 94.62 81 SER A CA 1
ATOM 624 C C . SER A 1 81 ? -5.044 -15.353 -0.757 1.00 94.62 81 SER A C 1
ATOM 626 O O . SER A 1 81 ? -4.080 -16.111 -0.771 1.00 94.62 81 SER A O 1
ATOM 628 N N . ASP A 1 82 ? -5.164 -14.294 -1.554 1.00 95.88 82 ASP A N 1
ATOM 629 C CA . ASP A 1 82 ? -4.142 -13.850 -2.500 1.00 95.88 82 ASP A CA 1
ATOM 630 C C . ASP A 1 82 ? -3.996 -12.329 -2.395 1.00 95.88 82 ASP A C 1
ATOM 632 O O . ASP A 1 82 ? -3.249 -11.840 -1.551 1.00 95.88 82 ASP A O 1
ATOM 636 N N . SER A 1 83 ? -4.811 -11.577 -3.136 1.00 96.38 83 SER A N 1
ATOM 637 C CA . SER A 1 83 ? -4.856 -10.118 -3.070 1.00 96.38 83 SER A CA 1
ATOM 638 C C . SER A 1 83 ? -6.253 -9.578 -3.376 1.00 96.38 83 SER A C 1
ATOM 640 O O . SER A 1 83 ? -7.134 -10.303 -3.845 1.00 96.38 83 SER A O 1
ATOM 642 N N . VAL A 1 84 ? -6.467 -8.299 -3.077 1.00 97.38 84 VAL A N 1
ATOM 643 C CA . VAL A 1 84 ? -7.650 -7.536 -3.495 1.00 97.38 84 VAL A CA 1
ATOM 644 C C . VAL A 1 84 ? -7.178 -6.303 -4.252 1.00 97.38 84 VAL A C 1
ATOM 646 O O . VAL A 1 84 ? -6.395 -5.529 -3.707 1.00 97.38 84 VAL A O 1
ATOM 649 N N . ASP A 1 85 ? -7.659 -6.122 -5.478 1.00 95.62 85 ASP A N 1
ATOM 650 C CA . ASP A 1 85 ? -7.456 -4.893 -6.250 1.00 95.62 85 ASP A CA 1
ATOM 651 C C . ASP A 1 85 ? -8.304 -3.753 -5.652 1.00 95.62 85 ASP A C 1
ATOM 653 O O . ASP A 1 85 ? -9.493 -3.933 -5.372 1.00 95.62 85 ASP A O 1
ATOM 657 N N . LEU A 1 86 ? -7.668 -2.612 -5.386 1.00 93.81 86 LEU A N 1
ATOM 658 C CA . LEU A 1 86 ? -8.261 -1.414 -4.781 1.00 93.81 86 LEU A CA 1
ATOM 659 C C . LEU A 1 86 ? -8.342 -0.219 -5.744 1.00 93.81 86 LEU A C 1
ATOM 661 O O . LEU A 1 86 ? -8.729 0.868 -5.302 1.00 93.81 86 LEU A O 1
ATOM 665 N N . SER A 1 87 ? -7.932 -0.415 -6.998 1.00 85.38 87 SER A N 1
ATOM 666 C CA . SER A 1 87 ? -7.832 0.621 -8.033 1.00 85.38 87 SE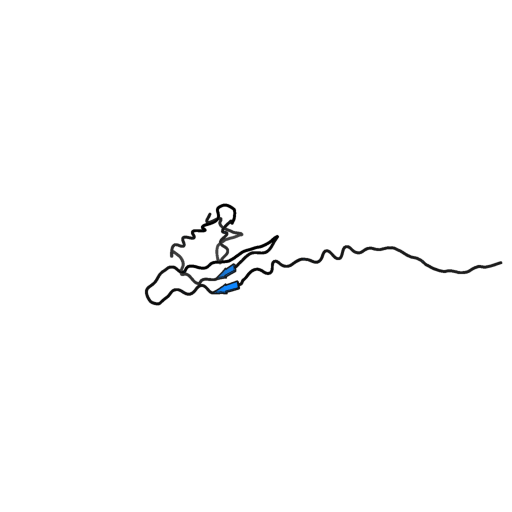R A CA 1
ATOM 667 C C . SER A 1 87 ? -9.195 1.170 -8.466 1.00 85.38 87 SER A C 1
ATOM 669 O O . SER A 1 87 ? -10.197 0.416 -8.438 1.00 85.38 87 SER A O 1
#